Protein AF-A0A3S4K4C0-F1 (afdb_monomer_lite)

Structure (mmCIF, N/CA/C/O backbone):
data_AF-A0A3S4K4C0-F1
#
_entry.id   AF-A0A3S4K4C0-F1
#
loop_
_atom_site.group_PDB
_atom_site.id
_atom_site.type_symbol
_atom_site.label_atom_id
_atom_site.label_alt_id
_atom_site.label_comp_id
_atom_site.label_asym_id
_atom_site.label_entity_id
_atom_site.label_seq_id
_atom_site.pdbx_PDB_ins_code
_atom_site.Cartn_x
_atom_site.Cartn_y
_atom_site.Cartn_z
_atom_site.occupancy
_atom_site.B_iso_or_equiv
_atom_site.auth_seq_id
_atom_site.auth_comp_id
_atom_site.auth_asym_id
_atom_site.auth_atom_id
_atom_site.pdbx_PDB_model_num
ATOM 1 N N . MET A 1 1 ? -8.500 -14.513 4.510 1.00 86.56 1 MET A N 1
ATOM 2 C CA . MET A 1 1 ? -8.434 -13.055 4.779 1.00 86.56 1 MET A CA 1
ATOM 3 C C . MET A 1 1 ? -9.809 -12.387 4.737 1.00 86.56 1 MET A C 1
ATOM 5 O O . MET A 1 1 ? -10.355 -12.141 5.802 1.00 86.56 1 MET A O 1
ATOM 9 N N . ARG A 1 2 ? -10.432 -12.161 3.565 1.00 94.88 2 ARG A N 1
ATOM 10 C CA . ARG A 1 2 ? -11.727 -11.439 3.475 1.00 94.88 2 ARG A CA 1
ATOM 11 C C . ARG A 1 2 ? -12.856 -12.040 4.328 1.00 94.88 2 ARG A C 1
ATOM 13 O O . ARG A 1 2 ? -13.606 -11.298 4.946 1.00 94.88 2 ARG A O 1
ATOM 20 N N . GLN A 1 3 ? -12.967 -13.370 4.382 1.00 95.81 3 GLN A N 1
ATOM 21 C CA . GLN A 1 3 ? -13.966 -14.049 5.223 1.00 95.81 3 GLN A CA 1
ATOM 22 C C . GLN A 1 3 ? -13.777 -13.751 6.718 1.00 95.81 3 GLN A C 1
ATOM 24 O O . GLN A 1 3 ? -14.747 -13.416 7.385 1.00 95.81 3 GLN A O 1
ATOM 29 N N . ALA A 1 4 ? -12.541 -13.806 7.220 1.00 96.75 4 ALA A N 1
ATOM 30 C CA . ALA A 1 4 ? -12.239 -13.539 8.626 1.00 96.75 4 ALA A CA 1
ATOM 31 C C . ALA A 1 4 ? -12.548 -12.084 9.019 1.00 96.75 4 ALA A C 1
ATOM 33 O O . ALA A 1 4 ? -13.151 -11.850 10.060 1.00 96.75 4 ALA A O 1
ATOM 34 N N . LEU A 1 5 ? -12.219 -11.115 8.153 1.00 96.44 5 LEU A N 1
ATOM 35 C CA . LEU A 1 5 ? -12.549 -9.700 8.380 1.00 96.44 5 LEU A CA 1
ATOM 36 C C . LEU A 1 5 ? -14.062 -9.471 8.486 1.00 96.44 5 LEU A C 1
ATOM 38 O O . LEU A 1 5 ? -14.512 -8.747 9.371 1.00 96.44 5 LEU A O 1
ATOM 42 N N . ARG A 1 6 ? -14.849 -10.129 7.621 1.00 93.69 6 ARG A N 1
ATOM 43 C CA . ARG A 1 6 ? -16.316 -10.069 7.688 1.00 93.69 6 ARG A CA 1
ATOM 44 C C . ARG A 1 6 ? -16.858 -10.714 8.958 1.00 93.69 6 ARG A C 1
ATOM 46 O O . ARG A 1 6 ? -17.708 -10.123 9.608 1.00 93.69 6 ARG A O 1
ATOM 53 N N . ALA A 1 7 ? -16.355 -11.895 9.320 1.00 96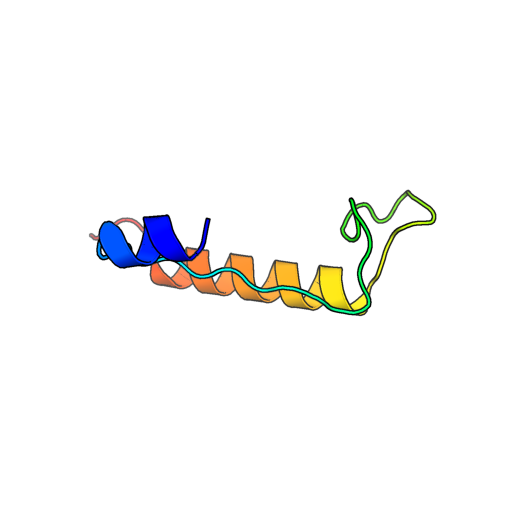.62 7 ALA A N 1
ATOM 54 C CA . ALA A 1 7 ? -16.780 -12.597 10.530 1.00 96.62 7 ALA A CA 1
ATOM 55 C C . ALA A 1 7 ? -16.500 -11.784 11.807 1.00 96.62 7 ALA A C 1
ATOM 57 O O . ALA A 1 7 ? -17.291 -11.821 12.741 1.00 96.62 7 ALA A O 1
ATOM 58 N N . ALA A 1 8 ? -15.411 -11.013 11.827 1.00 96.50 8 ALA A N 1
ATOM 59 C CA . ALA A 1 8 ? -15.048 -10.139 12.939 1.00 96.50 8 ALA A CA 1
ATOM 60 C C . ALA A 1 8 ? -15.774 -8.778 12.939 1.00 96.50 8 ALA A C 1
ATOM 62 O O . ALA A 1 8 ? -15.509 -7.960 13.816 1.00 96.50 8 ALA A O 1
ATOM 63 N N . ASN A 1 9 ? -16.635 -8.502 11.949 1.00 94.06 9 ASN A N 1
ATOM 64 C CA . ASN A 1 9 ? -17.234 -7.184 11.712 1.00 94.06 9 ASN A CA 1
ATOM 65 C C . ASN A 1 9 ? -16.187 -6.045 11.722 1.00 94.06 9 ASN A C 1
ATOM 67 O O . ASN A 1 9 ? -16.409 -4.961 12.265 1.00 94.06 9 ASN A O 1
ATOM 71 N N . ALA A 1 10 ? -15.001 -6.321 11.170 1.00 94.56 10 ALA A N 1
ATOM 72 C CA . ALA A 1 10 ? -13.867 -5.413 11.233 1.00 94.56 10 ALA A CA 1
ATOM 73 C C . ALA A 1 10 ? -14.023 -4.258 10.236 1.00 94.56 10 ALA A C 1
ATOM 75 O O . ALA A 1 10 ? -14.378 -4.466 9.074 1.00 94.56 10 ALA A O 1
ATOM 76 N N . LYS A 1 11 ? -13.662 -3.041 10.661 1.00 94.06 11 LYS A N 1
ATOM 77 C CA . LYS A 1 11 ? -13.532 -1.890 9.760 1.00 94.06 11 LYS A CA 1
ATOM 78 C C . LYS A 1 11 ? -12.218 -1.992 8.980 1.00 94.06 11 LYS A C 1
ATOM 80 O O . LYS A 1 11 ? -11.207 -1.432 9.389 1.00 94.06 11 LYS A O 1
ATOM 85 N N . ALA A 1 12 ? -12.232 -2.762 7.895 1.00 95.25 12 ALA A N 1
ATOM 86 C CA . ALA A 1 12 ? -11.052 -3.059 7.090 1.00 95.25 12 ALA A CA 1
ATOM 87 C C . ALA A 1 12 ? -11.39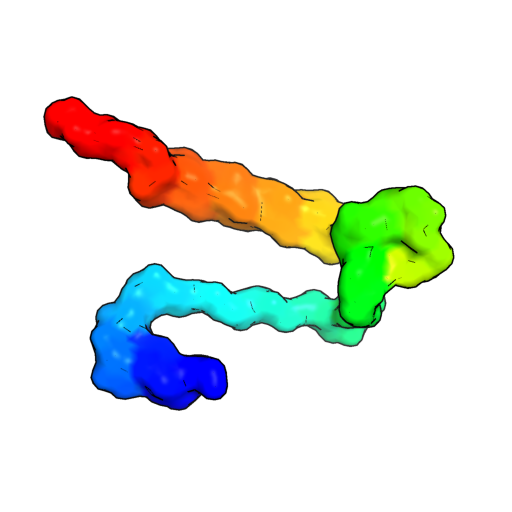0 -3.182 5.599 1.00 95.25 12 ALA A C 1
ATOM 89 O O . ALA A 1 12 ? -12.478 -3.624 5.229 1.00 95.25 12 ALA A O 1
ATOM 90 N N . GLU A 1 13 ? -10.415 -2.866 4.752 1.00 95.62 13 GLU A N 1
ATOM 91 C CA . GLU A 1 13 ? -10.496 -2.992 3.299 1.00 95.62 13 GLU A CA 1
ATOM 92 C C . GLU A 1 13 ? -9.274 -3.757 2.761 1.00 95.62 13 GLU A C 1
ATOM 94 O O . GLU A 1 13 ? -8.177 -3.664 3.308 1.00 95.62 13 GLU A O 1
ATOM 99 N N . ILE A 1 14 ? -9.468 -4.540 1.692 1.00 97.00 14 ILE A N 1
ATOM 100 C CA . ILE A 1 14 ? -8.381 -5.163 0.923 1.00 97.00 14 ILE A CA 1
ATOM 101 C C . ILE A 1 14 ? -8.558 -4.760 -0.539 1.00 97.00 14 ILE A C 1
ATOM 103 O O . ILE A 1 14 ? -9.463 -5.262 -1.212 1.00 97.00 14 ILE A O 1
ATOM 107 N N . VAL A 1 15 ? -7.659 -3.915 -1.033 1.00 98.00 15 VAL A N 1
ATOM 108 C CA . VAL A 1 15 ? -7.580 -3.517 -2.443 1.00 98.00 15 VAL A CA 1
ATOM 109 C C . VAL A 1 15 ? -6.596 -4.441 -3.165 1.00 98.00 15 VAL A C 1
ATOM 111 O O . VAL A 1 15 ? -5.510 -4.711 -2.656 1.00 98.00 15 VAL A O 1
ATOM 114 N N . VAL A 1 16 ? -6.991 -4.967 -4.326 1.00 97.88 16 VAL A N 1
ATOM 115 C CA . VAL A 1 16 ? -6.137 -5.800 -5.188 1.00 97.88 16 VAL A CA 1
ATOM 116 C C . VAL A 1 16 ? -5.923 -5.044 -6.490 1.00 97.88 16 VAL A C 1
ATOM 118 O O . VAL A 1 16 ? -6.896 -4.726 -7.170 1.00 97.88 16 VAL A O 1
ATOM 121 N N . TYR A 1 17 ? -4.666 -4.778 -6.829 1.00 98.25 17 TYR A N 1
ATOM 122 C CA . TYR A 1 17 ? -4.285 -4.182 -8.106 1.00 98.25 17 TYR A CA 1
ATOM 123 C C . TYR A 1 17 ? -4.013 -5.306 -9.112 1.00 98.25 17 TYR A C 1
ATOM 125 O O . TYR A 1 17 ? -3.061 -6.056 -8.898 1.00 98.25 17 TYR A O 1
ATOM 133 N N . PRO A 1 18 ? -4.835 -5.469 -10.166 1.00 97.69 18 PRO A N 1
ATOM 134 C CA . PRO A 1 18 ? -4.733 -6.617 -11.070 1.00 97.69 18 PRO A CA 1
ATOM 135 C C . PRO A 1 18 ? -3.411 -6.650 -11.847 1.00 97.69 18 PRO A C 1
ATOM 137 O O . PRO A 1 18 ? -2.895 -7.732 -12.110 1.00 97.69 18 PRO A O 1
ATOM 140 N N . ASP A 1 19 ? -2.840 -5.479 -12.136 1.00 96.94 19 ASP A N 1
ATOM 141 C CA . ASP A 1 19 ? -1.626 -5.338 -12.948 1.00 96.94 19 ASP A CA 1
ATOM 142 C C . ASP A 1 19 ? -0.337 -5.247 -12.109 1.00 96.94 19 ASP A C 1
ATOM 144 O O . ASP A 1 19 ? 0.760 -5.129 -12.652 1.00 96.94 19 ASP A O 1
ATOM 148 N N . ALA A 1 20 ? -0.440 -5.295 -10.774 1.00 98.25 20 ALA A N 1
ATOM 149 C CA . ALA A 1 20 ? 0.698 -5.099 -9.880 1.00 98.25 20 ALA A CA 1
ATOM 150 C C . ALA A 1 20 ? 1.226 -6.422 -9.303 1.00 98.25 20 ALA A C 1
ATOM 152 O O . ALA A 1 20 ? 0.500 -7.180 -8.656 1.00 98.25 20 ALA A O 1
ATOM 153 N N . GLY A 1 21 ? 2.527 -6.665 -9.478 1.00 97.62 21 GLY A N 1
ATOM 154 C CA . GLY A 1 21 ? 3.229 -7.790 -8.860 1.00 97.62 21 GLY A CA 1
ATOM 155 C C . GLY A 1 21 ? 3.557 -7.574 -7.377 1.00 97.62 21 GLY A C 1
ATOM 156 O O . GLY A 1 21 ? 3.309 -6.518 -6.791 1.00 97.62 21 GLY A O 1
ATOM 157 N N . HIS A 1 22 ? 4.167 -8.578 -6.743 1.00 98.06 22 HIS A N 1
ATOM 158 C CA . HIS A 1 22 ? 4.718 -8.403 -5.398 1.00 98.06 22 HIS A CA 1
ATOM 159 C C . HIS A 1 22 ? 5.782 -7.291 -5.386 1.00 98.06 22 HIS A C 1
ATOM 161 O O . HIS A 1 22 ? 6.559 -7.163 -6.328 1.00 98.06 22 HIS A O 1
ATOM 167 N N . ALA A 1 23 ? 5.833 -6.517 -4.298 1.00 97.56 23 ALA A N 1
ATOM 168 C CA . ALA A 1 23 ? 6.735 -5.375 -4.130 1.00 97.56 23 ALA A CA 1
ATOM 169 C C . ALA A 1 23 ? 6.562 -4.246 -5.172 1.00 97.56 23 ALA A C 1
ATOM 171 O O . ALA A 1 23 ? 7.511 -3.512 -5.439 1.00 97.56 23 ALA A O 1
ATOM 172 N N . PHE A 1 24 ? 5.345 -4.043 -5.692 1.00 98.38 24 PHE A N 1
ATOM 173 C CA . PHE A 1 24 ? 5.049 -2.997 -6.682 1.00 98.38 24 PHE A CA 1
ATOM 174 C C . PHE A 1 24 ? 5.367 -1.558 -6.242 1.00 98.38 24 PHE A C 1
ATOM 176 O O . PHE A 1 24 ? 5.467 -0.678 -7.088 1.00 98.38 24 PHE A O 1
ATOM 183 N N . ASN A 1 25 ? 5.521 -1.304 -4.938 1.00 98.69 25 ASN A N 1
ATOM 184 C CA . ASN A 1 25 ? 5.850 0.011 -4.380 1.00 98.69 25 ASN A CA 1
ATOM 185 C C . ASN A 1 25 ? 7.365 0.237 -4.187 1.00 98.69 25 ASN A C 1
ATOM 187 O O . ASN A 1 25 ? 7.766 1.276 -3.679 1.00 98.69 25 ASN A O 1
ATOM 191 N N . ALA A 1 26 ? 8.219 -0.737 -4.517 1.00 98.50 26 ALA A N 1
ATOM 192 C CA . ALA A 1 26 ? 9.670 -0.600 -4.391 1.00 98.50 26 ALA A CA 1
ATOM 193 C C . ALA A 1 26 ? 10.258 0.045 -5.658 1.00 98.50 26 ALA A C 1
ATOM 195 O O . ALA A 1 26 ? 10.700 -0.671 -6.554 1.00 98.50 26 ALA A O 1
ATOM 196 N N . ASP A 1 27 ? 10.264 1.379 -5.720 1.00 97.94 27 ASP A N 1
ATOM 197 C CA . ASP A 1 27 ? 10.698 2.194 -6.877 1.00 97.94 27 ASP A CA 1
ATOM 198 C C . ASP A 1 27 ? 12.101 1.875 -7.428 1.00 97.94 27 ASP A C 1
ATOM 200 O O . ASP A 1 27 ? 12.355 2.028 -8.620 1.00 97.94 27 ASP A O 1
ATOM 204 N N . TYR A 1 28 ? 12.995 1.349 -6.596 1.00 97.75 28 TYR A N 1
ATOM 205 C CA . TYR A 1 28 ? 14.349 0.948 -6.974 1.00 97.75 28 TYR A CA 1
ATOM 206 C C . TYR A 1 28 ? 14.446 -0.447 -7.627 1.00 97.75 28 TYR A C 1
ATOM 208 O O . TYR A 1 28 ? 15.548 -0.896 -7.954 1.00 97.75 28 TYR A O 1
ATOM 216 N N . ARG A 1 29 ? 13.335 -1.185 -7.776 1.00 97.06 29 ARG A N 1
ATOM 217 C CA . ARG A 1 29 ? 13.310 -2.547 -8.344 1.00 97.06 29 ARG A CA 1
ATOM 218 C C . ARG A 1 29 ? 12.622 -2.579 -9.714 1.00 97.06 29 ARG A C 1
ATOM 220 O O . ARG A 1 29 ? 11.666 -1.842 -9.923 1.00 97.06 29 ARG A O 1
ATOM 227 N N . PRO A 1 30 ? 12.975 -3.534 -10.601 1.00 96.50 30 PRO A N 1
ATOM 228 C CA . PRO A 1 30 ? 12.271 -3.728 -11.877 1.00 96.50 30 PRO A CA 1
ATOM 229 C C . PRO A 1 30 ? 10.770 -4.031 -11.747 1.00 96.50 30 PRO A C 1
ATOM 231 O O . PRO A 1 30 ? 10.021 -3.825 -12.691 1.00 96.50 30 PRO A O 1
ATOM 234 N N . GLY A 1 31 ? 10.331 -4.541 -10.590 1.00 96.75 31 GLY A N 1
ATOM 235 C CA . GLY A 1 31 ? 8.924 -4.839 -10.303 1.00 96.75 31 GLY A CA 1
ATOM 236 C C . GLY A 1 31 ? 8.087 -3.632 -9.869 1.00 96.75 31 GLY A C 1
ATOM 237 O O . GLY A 1 31 ? 6.929 -3.822 -9.503 1.00 96.75 31 GLY A O 1
ATOM 238 N N . TYR A 1 32 ? 8.653 -2.421 -9.857 1.00 98.44 32 TYR A N 1
ATOM 239 C CA . TYR A 1 32 ? 7.915 -1.200 -9.550 1.00 98.44 32 TYR A CA 1
ATOM 240 C C . TYR A 1 32 ? 6.768 -0.983 -10.546 1.00 98.44 32 TYR A C 1
ATOM 242 O O . TYR A 1 32 ? 6.976 -0.997 -11.758 1.00 98.44 32 TYR A O 1
ATOM 250 N N . HIS A 1 33 ? 5.560 -0.750 -10.029 1.00 98.62 33 HIS A N 1
ATOM 251 C CA . HIS A 1 33 ? 4.388 -0.413 -10.835 1.00 98.62 33 HIS A CA 1
ATOM 252 C C . HIS A 1 33 ? 3.825 0.934 -10.377 1.00 98.62 33 HIS A C 1
ATOM 254 O O . HIS A 1 33 ? 3.044 1.017 -9.426 1.00 98.62 33 HIS A O 1
ATOM 260 N N . GLU A 1 34 ? 4.241 1.996 -11.066 1.00 98.31 34 GLU A N 1
ATOM 261 C CA . GLU A 1 34 ? 4.013 3.389 -10.671 1.00 98.31 34 GLU A CA 1
ATOM 262 C C . GLU A 1 34 ? 2.541 3.723 -10.406 1.00 98.31 34 GLU A C 1
ATOM 264 O O . GLU A 1 34 ? 2.226 4.360 -9.400 1.00 98.31 34 GLU A O 1
ATOM 269 N N . ALA A 1 35 ? 1.629 3.274 -11.272 1.00 98.56 35 ALA A N 1
ATOM 270 C CA . ALA A 1 35 ? 0.206 3.575 -11.132 1.00 98.56 35 ALA A CA 1
ATOM 271 C C . ALA A 1 35 ? -0.372 3.014 -9.820 1.00 98.56 35 ALA A C 1
ATOM 273 O O . ALA A 1 35 ? -1.059 3.723 -9.086 1.00 98.56 35 ALA A O 1
ATOM 274 N N . SER A 1 36 ? -0.040 1.764 -9.482 1.00 98.75 36 SER A N 1
ATOM 275 C CA . SER A 1 36 ? -0.512 1.119 -8.248 1.00 98.75 36 SER A CA 1
ATOM 276 C C . SER A 1 36 ? 0.203 1.633 -7.004 1.00 98.75 36 SER A C 1
ATOM 278 O O . SER A 1 36 ? -0.417 1.726 -5.948 1.00 98.75 36 SER A O 1
ATOM 280 N N . ALA A 1 37 ? 1.487 1.985 -7.117 1.00 98.75 37 ALA A N 1
ATOM 281 C CA . ALA A 1 37 ? 2.243 2.601 -6.031 1.00 98.75 37 ALA A CA 1
ATOM 282 C C . ALA A 1 37 ? 1.631 3.953 -5.636 1.00 98.75 37 ALA A C 1
ATOM 284 O O . ALA A 1 37 ? 1.327 4.177 -4.465 1.00 98.75 37 ALA A O 1
ATOM 285 N N . LYS A 1 38 ? 1.356 4.819 -6.621 1.00 98.75 38 LYS A N 1
ATOM 286 C CA . LYS A 1 38 ? 0.734 6.130 -6.390 1.00 98.75 38 LYS A CA 1
ATOM 287 C C . LYS A 1 38 ? -0.684 6.015 -5.826 1.00 98.75 38 LYS A C 1
ATOM 289 O O . LYS A 1 38 ? -0.978 6.676 -4.833 1.00 98.75 38 LYS A O 1
ATOM 294 N N . ASP A 1 39 ? -1.537 5.162 -6.402 1.00 98.75 39 ASP A N 1
ATOM 295 C CA . ASP A 1 39 ? -2.906 4.954 -5.893 1.00 98.75 39 ASP A CA 1
ATOM 296 C C . ASP A 1 39 ? -2.893 4.364 -4.472 1.00 98.75 39 ASP A C 1
ATOM 298 O O . ASP A 1 39 ? -3.580 4.850 -3.575 1.00 98.75 39 ASP A O 1
ATOM 302 N N . GLY A 1 40 ? -2.035 3.368 -4.225 1.00 98.38 40 GLY A N 1
ATOM 303 C CA . GLY A 1 40 ? -1.862 2.763 -2.906 1.00 98.38 40 GLY A CA 1
ATOM 304 C C . GLY A 1 40 ? -1.382 3.758 -1.853 1.00 98.38 40 GLY A C 1
ATOM 305 O O . GLY A 1 40 ? -1.907 3.766 -0.738 1.00 98.38 40 GLY A O 1
ATOM 306 N N . TRP A 1 41 ? -0.429 4.623 -2.208 1.00 98.62 41 TRP A N 1
ATOM 307 C CA . TRP A 1 41 ? 0.066 5.670 -1.319 1.00 98.62 41 TRP A CA 1
ATOM 308 C C . TRP A 1 41 ? -1.019 6.695 -0.984 1.00 98.62 41 TRP A C 1
ATOM 310 O O . TRP A 1 41 ? -1.224 7.011 0.188 1.00 98.62 41 TRP A O 1
ATOM 320 N N . GLN A 1 42 ? -1.766 7.159 -1.988 1.00 98.62 42 GLN A N 1
ATOM 321 C CA . GLN A 1 42 ? -2.864 8.106 -1.795 1.00 98.62 42 GLN A CA 1
ATOM 322 C C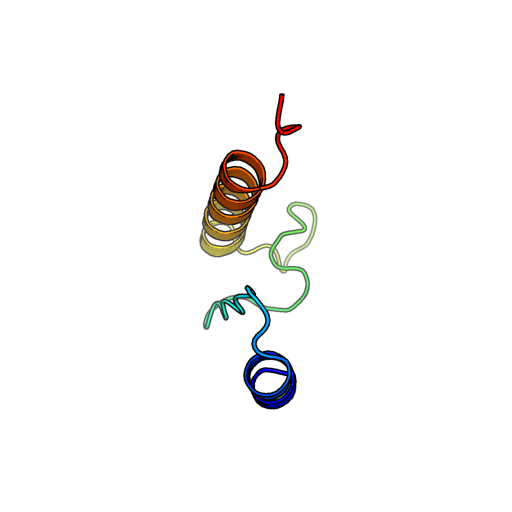 . GLN A 1 42 ? -3.943 7.535 -0.859 1.00 98.62 42 GLN A C 1
ATOM 324 O O . GLN A 1 42 ? -4.298 8.173 0.133 1.00 98.62 42 GLN A O 1
ATOM 329 N N . ARG A 1 43 ? -4.390 6.293 -1.093 1.00 98.31 43 ARG A N 1
ATOM 330 C CA . ARG A 1 43 ? -5.365 5.604 -0.226 1.00 98.31 43 ARG A CA 1
ATOM 331 C C . ARG A 1 43 ? -4.874 5.444 1.210 1.00 98.31 43 ARG A C 1
ATOM 333 O O . ARG A 1 43 ? -5.651 5.590 2.150 1.00 98.31 43 ARG A O 1
ATOM 340 N N . MET A 1 44 ? -3.590 5.134 1.394 1.00 97.69 44 MET A N 1
ATOM 341 C CA . MET A 1 44 ? -2.988 5.024 2.725 1.00 97.69 44 MET A CA 1
ATOM 342 C C . MET A 1 44 ? -3.046 6.366 3.468 1.00 97.69 44 MET A C 1
ATOM 344 O O . MET A 1 44 ? -3.430 6.399 4.638 1.00 97.69 44 MET A O 1
ATOM 348 N N . LEU A 1 45 ? -2.694 7.470 2.801 1.00 96.94 45 LEU A N 1
ATOM 349 C CA . LEU A 1 45 ? -2.765 8.808 3.393 1.00 96.94 45 LEU A 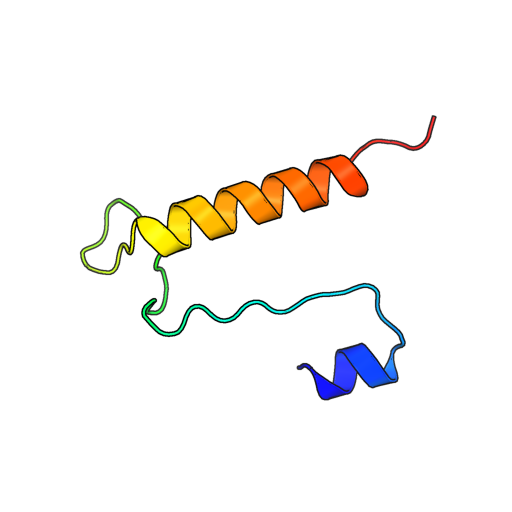CA 1
ATOM 350 C C . LEU A 1 45 ? -4.204 9.189 3.760 1.00 96.94 45 LEU A C 1
ATOM 352 O O . LEU A 1 45 ? -4.434 9.680 4.862 1.00 96.94 45 LEU A O 1
ATOM 356 N N . GLU A 1 46 ? -5.173 8.916 2.886 1.00 96.75 46 GLU A N 1
ATOM 357 C CA . GLU A 1 46 ? -6.600 9.145 3.156 1.00 96.75 46 GLU A CA 1
ATOM 358 C C . GLU A 1 46 ? -7.093 8.331 4.356 1.00 96.75 46 GLU A C 1
ATOM 360 O O . GLU A 1 46 ? -7.785 8.856 5.232 1.00 96.75 46 GLU A O 1
ATOM 365 N N . TRP A 1 47 ? -6.672 7.068 4.459 1.00 96.56 47 TRP A N 1
ATOM 366 C CA . TRP A 1 47 ? -6.981 6.224 5.609 1.00 96.56 47 TRP A CA 1
ATOM 367 C C . TRP A 1 47 ? -6.404 6.803 6.909 1.00 96.56 47 TRP A C 1
ATOM 369 O O . TRP A 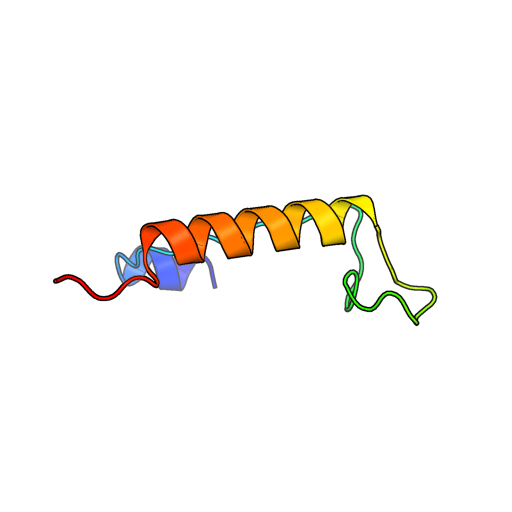1 47 ? -7.103 6.891 7.921 1.00 96.56 47 TRP A O 1
ATOM 379 N N . PHE A 1 48 ? -5.148 7.259 6.905 1.00 95.44 48 PHE A N 1
ATOM 380 C CA . PHE A 1 48 ? -4.557 7.909 8.078 1.00 95.44 48 PHE A CA 1
ATOM 381 C C . PHE A 1 48 ? -5.186 9.265 8.398 1.00 95.44 48 PHE A C 1
ATOM 383 O O . PHE A 1 48 ? -5.340 9.580 9.575 1.00 95.44 48 PHE A O 1
ATOM 390 N N . ALA A 1 49 ? -5.611 10.046 7.408 1.00 94.00 49 ALA A N 1
ATOM 391 C CA . ALA A 1 49 ? -6.365 11.272 7.657 1.00 94.00 49 ALA A CA 1
ATOM 392 C C . ALA A 1 49 ? -7.697 10.968 8.363 1.00 94.00 49 ALA A C 1
ATOM 394 O O . ALA A 1 49 ? -8.093 11.681 9.284 1.00 94.00 49 ALA A O 1
ATOM 395 N N . GLN A 1 50 ? -8.362 9.875 7.978 1.00 94.00 50 GLN A N 1
ATOM 396 C CA . GLN A 1 50 ? -9.640 9.477 8.557 1.00 94.00 50 GLN A CA 1
ATOM 397 C C . GLN A 1 50 ? -9.518 8.869 9.967 1.00 94.00 50 GLN A C 1
ATOM 399 O O . GLN A 1 50 ? -10.411 9.074 10.792 1.00 94.00 50 GLN A O 1
ATOM 404 N N . TYR A 1 51 ? -8.453 8.108 10.253 1.00 92.94 51 TYR A N 1
ATOM 405 C CA . TYR A 1 51 ? -8.349 7.302 11.486 1.00 92.94 51 TYR A CA 1
ATOM 406 C C . TYR A 1 51 ? -7.097 7.540 12.339 1.00 92.94 51 TYR A C 1
ATOM 408 O O . TYR A 1 51 ? -7.066 7.108 13.489 1.00 92.94 51 TYR A O 1
ATOM 416 N N . GLY A 1 52 ? -6.056 8.166 11.792 1.00 84.88 52 GLY A N 1
ATOM 417 C CA . GLY A 1 52 ? -4.737 8.315 12.417 1.00 84.88 52 GLY A CA 1
ATOM 418 C C . GLY A 1 52 ? -4.561 9.573 13.272 1.00 84.88 52 GLY A C 1
ATOM 419 O O . GLY A 1 52 ? -3.604 9.657 14.040 1.00 84.88 52 GLY A O 1
ATOM 420 N N . GLY A 1 53 ? -5.471 10.546 13.182 1.00 79.44 53 GLY A N 1
ATOM 421 C CA . GLY A 1 53 ? -5.486 11.702 14.081 1.00 79.44 53 GLY A CA 1
ATOM 422 C C . GLY A 1 53 ? -5.926 11.313 15.496 1.00 79.44 53 GLY A C 1
ATOM 423 O O . GLY A 1 53 ? -6.883 10.555 15.667 1.00 79.44 53 GLY A O 1
ATOM 424 N N . LYS A 1 54 ? -5.262 11.850 16.533 1.00 61.59 54 LYS A N 1
ATOM 425 C CA . LYS A 1 54 ? -5.787 11.783 17.907 1.00 61.59 54 LYS A CA 1
ATOM 426 C C . LYS A 1 54 ? -7.191 12.390 17.911 1.00 61.59 54 LYS A C 1
ATOM 428 O O . LYS A 1 54 ? -7.352 13.543 17.521 1.00 61.59 54 LYS A O 1
ATOM 433 N N . LYS A 1 55 ? -8.183 11.637 18.396 1.00 58.56 55 LYS A N 1
ATOM 434 C CA . LYS A 1 55 ? -9.412 12.244 18.916 1.00 58.56 55 LYS A CA 1
ATOM 435 C C . LYS A 1 55 ? -8.984 13.185 20.043 1.00 58.56 55 LYS A C 1
ATOM 437 O O . LYS A 1 55 ? -8.469 12.705 21.053 1.00 58.56 55 LYS A O 1
ATOM 442 N N . GLY A 1 56 ? -9.075 14.490 19.792 1.00 55.41 56 GLY A N 1
ATOM 443 C CA . GLY A 1 56 ? -9.100 15.488 20.857 1.00 55.41 56 GLY A CA 1
ATOM 444 C C . GLY A 1 56 ? -10.322 15.285 21.737 1.00 55.41 56 GLY A C 1
ATOM 445 O O . GLY A 1 56 ? -11.324 14.735 21.220 1.00 55.41 56 GLY A O 1
#

Radius of gyration: 14.26 Å; c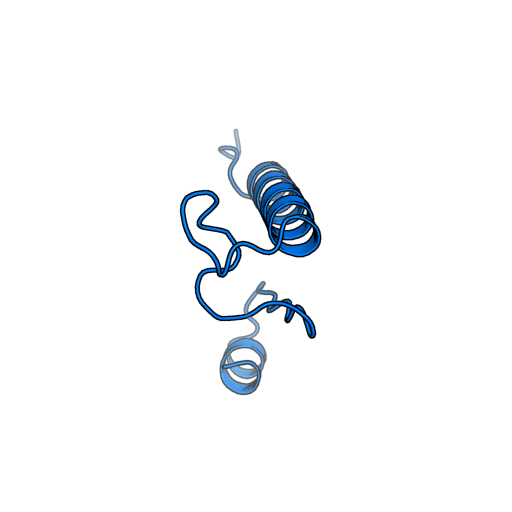hains: 1; bounding box: 32×30×34 Å

Organism: Salmonella enterica I (NCBI:txid59201)

Sequence (56 aa):
MRQALRAANAKAEIVVYPDAGHAFNADYRPGYHEASAKDGWQRMLEWFAQYGGKKG

Foldseek 3Di:
DVVVCVVVVHPDDDDDDPPADPPCLVPVDPRPDPVCNVVVVVVVVVVCVVPVDDPD

pLDDT: mean 94.23, std 9.18, range [55.41, 98.75]

Secondary structure (DSSP, 8-state):
-HHHHHHTT--------TT--TTTT-TTSTT--HHHHHHHHHHHHHHHHHHTS---

InterPro domains:
  IPR002925 Dienelactone hydrolase [PF01738] (1-51)
  IPR029058 Alpha/Beta hydrolase fold [G3DSA:3.40.50.1820] (1-51)
  IPR029058 Alpha/Beta hydrolase fold [SSF53474] (2-51)
  IPR051049 Dienelactone hydrolase-like enzyme [PTHR46623] (1-53)